Protein AF-A0A958QZ61-F1 (afdb_monomer)

Structure (mmCIF, N/CA/C/O backbone):
data_AF-A0A958QZ61-F1
#
_entry.id   AF-A0A958QZ61-F1
#
loop_
_atom_site.group_PDB
_atom_site.id
_atom_site.type_symbol
_atom_site.label_atom_id
_atom_site.label_alt_id
_atom_site.label_comp_id
_atom_site.label_asym_id
_atom_site.label_entity_id
_atom_site.label_seq_id
_atom_site.pdbx_PDB_ins_code
_atom_site.Cartn_x
_atom_site.Cartn_y
_atom_site.Cartn_z
_atom_site.occupancy
_atom_site.B_iso_or_equiv
_atom_site.auth_seq_id
_atom_site.auth_comp_id
_atom_site.auth_asym_id
_atom_site.auth_atom_id
_atom_site.pdbx_PDB_model_num
ATOM 1 N N . MET A 1 1 ? 9.792 19.682 3.133 1.00 55.12 1 MET A N 1
ATOM 2 C CA . MET A 1 1 ? 8.965 18.776 3.969 1.00 55.12 1 MET A CA 1
ATOM 3 C C . MET A 1 1 ? 8.059 17.804 3.182 1.00 55.12 1 MET A C 1
ATOM 5 O O . MET A 1 1 ? 7.297 17.086 3.813 1.00 55.12 1 MET A O 1
ATOM 9 N N . GLY A 1 2 ? 8.135 17.705 1.843 1.00 70.44 2 GLY A N 1
ATOM 10 C CA . GLY A 1 2 ? 7.237 16.823 1.066 1.00 70.44 2 GLY A CA 1
ATOM 11 C C . GLY A 1 2 ? 7.623 15.334 1.017 1.00 70.44 2 GLY A C 1
ATOM 12 O O . GLY A 1 2 ? 6.747 14.487 0.911 1.00 70.44 2 GLY A O 1
ATOM 13 N N . SER A 1 3 ? 8.916 15.006 1.134 1.00 77.88 3 SER A N 1
ATOM 14 C CA . SER A 1 3 ? 9.416 13.626 0.970 1.00 77.88 3 SER A CA 1
ATOM 15 C C . SER A 1 3 ? 9.009 12.685 2.115 1.00 77.88 3 SER A C 1
ATOM 17 O O . SER A 1 3 ? 8.549 11.574 1.878 1.00 77.88 3 SER A O 1
ATOM 19 N N . LEU A 1 4 ? 9.086 13.157 3.365 1.00 84.44 4 LEU A N 1
ATOM 20 C CA . LEU A 1 4 ? 8.788 12.335 4.543 1.00 84.44 4 LEU A CA 1
ATOM 21 C C . LEU A 1 4 ? 7.313 11.920 4.621 1.00 84.44 4 LEU A C 1
ATOM 23 O O . LEU A 1 4 ? 7.018 10.760 4.883 1.00 84.44 4 LEU A O 1
ATOM 27 N N . ARG A 1 5 ? 6.384 12.853 4.366 1.00 85.75 5 ARG A N 1
ATOM 28 C CA . ARG A 1 5 ? 4.942 12.549 4.386 1.00 85.75 5 ARG A CA 1
ATOM 29 C C . ARG A 1 5 ? 4.584 11.486 3.350 1.00 85.75 5 ARG A C 1
ATOM 31 O O . ARG A 1 5 ? 3.885 10.539 3.677 1.00 85.75 5 ARG A O 1
ATOM 38 N N . LYS A 1 6 ? 5.152 11.596 2.146 1.00 85.06 6 LYS A N 1
ATOM 39 C CA . LYS A 1 6 ? 4.955 10.616 1.075 1.00 85.06 6 LYS A CA 1
ATOM 40 C C . LYS A 1 6 ? 5.488 9.228 1.450 1.00 85.06 6 LYS A C 1
ATOM 42 O O . LYS A 1 6 ? 4.841 8.232 1.156 1.00 85.06 6 LYS A O 1
ATOM 47 N N . GLY A 1 7 ? 6.641 9.159 2.120 1.00 86.62 7 GLY A N 1
ATOM 48 C CA . GLY A 1 7 ? 7.185 7.891 2.618 1.00 86.62 7 GLY A CA 1
ATOM 49 C C . GLY A 1 7 ? 6.297 7.240 3.683 1.00 86.62 7 GLY A C 1
ATOM 50 O O . GLY A 1 7 ? 6.069 6.035 3.640 1.00 86.62 7 GLY A O 1
ATOM 51 N N . LEU A 1 8 ? 5.739 8.037 4.599 1.00 86.75 8 LEU A N 1
ATOM 52 C CA . LEU A 1 8 ? 4.803 7.542 5.615 1.00 86.75 8 LEU A CA 1
ATOM 53 C C . LEU A 1 8 ? 3.487 7.041 5.002 1.00 86.75 8 LEU A C 1
ATOM 55 O O . LEU A 1 8 ? 2.970 6.015 5.431 1.00 86.75 8 LEU A O 1
ATOM 59 N N . GLU A 1 9 ? 2.972 7.719 3.974 1.00 87.12 9 GLU A N 1
ATOM 60 C CA . GLU A 1 9 ? 1.790 7.260 3.231 1.00 87.12 9 GLU A CA 1
ATOM 61 C C . GLU A 1 9 ? 2.037 5.934 2.504 1.00 87.12 9 GLU A C 1
ATOM 63 O O . GLU A 1 9 ? 1.152 5.088 2.461 1.00 87.12 9 GLU A O 1
ATOM 68 N N . GLN A 1 10 ? 3.241 5.710 1.972 1.00 87.44 10 GLN A N 1
ATOM 69 C CA . GLN A 1 10 ? 3.590 4.433 1.340 1.00 87.44 10 GLN A CA 1
ATOM 70 C C . GLN A 1 10 ? 3.724 3.297 2.359 1.00 87.44 10 GLN A C 1
ATOM 72 O O . GLN A 1 10 ? 3.313 2.176 2.075 1.00 87.44 10 GLN A O 1
ATOM 77 N N . LEU A 1 11 ? 4.237 3.589 3.559 1.00 91.56 11 LEU A N 1
ATOM 78 C CA . LEU A 1 11 ? 4.375 2.601 4.633 1.00 91.56 11 LEU A CA 1
ATOM 79 C C . LEU A 1 11 ? 3.018 2.034 5.084 1.00 91.56 11 LEU A C 1
ATOM 81 O O . LEU A 1 11 ? 2.937 0.875 5.486 1.00 91.56 11 LEU A O 1
ATOM 85 N N . LYS A 1 12 ? 1.942 2.824 4.964 1.00 93.12 12 LYS A N 1
ATOM 86 C CA . LYS A 1 12 ? 0.565 2.384 5.240 1.00 93.12 12 LYS A CA 1
ATOM 87 C C . LYS A 1 12 ? 0.173 1.136 4.439 1.00 93.12 12 LYS A C 1
ATOM 89 O O . LYS A 1 12 ? -0.530 0.279 4.965 1.00 93.12 12 LYS A O 1
ATOM 94 N N . PHE A 1 13 ? 0.641 1.028 3.197 1.00 94.50 13 PHE A N 1
ATOM 95 C CA . PHE A 1 13 ? 0.300 -0.060 2.279 1.00 94.50 13 PHE A CA 1
ATOM 96 C C . PHE A 1 13 ? 1.432 -1.094 2.130 1.00 94.50 13 PHE A C 1
ATOM 98 O O . PHE A 1 13 ? 1.399 -1.911 1.209 1.00 94.50 13 PHE A O 1
ATOM 105 N N . ASP A 1 14 ? 2.440 -1.084 3.017 1.00 93.50 14 ASP A N 1
ATOM 106 C CA . ASP A 1 14 ? 3.516 -2.083 3.004 1.00 93.50 14 ASP A CA 1
ATOM 107 C C . ASP A 1 14 ? 2.940 -3.489 3.256 1.00 93.50 14 ASP A C 1
ATOM 109 O O . ASP A 1 14 ? 2.263 -3.748 4.256 1.00 93.50 14 ASP A O 1
ATOM 113 N N . SER A 1 15 ? 3.232 -4.411 2.335 1.00 92.25 15 SER A N 1
ATOM 114 C CA . SER A 1 15 ? 2.759 -5.802 2.382 1.00 92.25 15 SER A CA 1
ATOM 115 C C . SER A 1 15 ? 3.112 -6.533 3.683 1.00 92.25 15 SER A C 1
ATOM 117 O O . SER A 1 15 ? 2.321 -7.330 4.178 1.00 92.25 15 SER A O 1
ATOM 119 N N . ARG A 1 16 ? 4.262 -6.223 4.297 1.00 94.06 16 ARG A N 1
ATOM 120 C CA . ARG A 1 16 ? 4.717 -6.856 5.548 1.00 94.06 16 ARG A CA 1
ATOM 121 C C . ARG A 1 16 ? 3.953 -6.349 6.767 1.00 94.06 16 ARG A C 1
ATOM 123 O O . ARG A 1 16 ? 4.020 -6.962 7.825 1.00 94.06 16 ARG A O 1
ATOM 130 N N . MET A 1 17 ? 3.269 -5.215 6.630 1.00 94.75 17 MET A N 1
ATOM 131 C CA . MET A 1 17 ? 2.526 -4.557 7.704 1.00 94.75 17 MET A CA 1
ATOM 132 C C . MET A 1 17 ? 1.014 -4.597 7.486 1.00 94.75 17 MET A C 1
ATOM 134 O O . MET A 1 17 ? 0.291 -4.058 8.312 1.00 94.75 17 MET A O 1
ATOM 138 N N . THR A 1 18 ? 0.522 -5.222 6.413 1.00 93.50 18 THR A N 1
ATOM 139 C CA . THR A 1 18 ? -0.899 -5.197 6.025 1.00 93.50 18 THR A CA 1
ATOM 140 C C . THR A 1 18 ? -1.817 -5.667 7.156 1.00 93.50 18 THR A C 1
ATOM 142 O O . THR A 1 18 ? -2.676 -4.905 7.594 1.00 93.50 18 THR A O 1
ATOM 145 N N . GLU A 1 19 ? -1.586 -6.868 7.694 1.00 93.94 19 GLU A N 1
ATOM 146 C CA . GLU A 1 19 ? -2.403 -7.433 8.781 1.00 93.94 19 GLU A CA 1
ATOM 147 C C . GLU A 1 19 ? -2.318 -6.593 10.060 1.00 93.94 19 GLU A C 1
ATOM 149 O O . GLU A 1 19 ? -3.319 -6.344 10.735 1.00 93.94 19 GLU A O 1
ATOM 154 N N . TRP A 1 20 ? -1.117 -6.105 10.379 1.00 95.62 20 TRP A N 1
ATOM 155 C CA . TRP A 1 20 ? -0.910 -5.258 11.545 1.00 95.62 20 TRP A CA 1
ATOM 156 C C . TRP A 1 20 ? -1.653 -3.922 11.393 1.00 95.62 20 TRP A C 1
ATOM 158 O O . TRP A 1 20 ? -2.431 -3.564 12.274 1.00 95.62 20 TRP A O 1
ATOM 168 N N . ASN A 1 21 ? -1.505 -3.231 10.261 1.00 95.62 21 ASN A N 1
ATOM 169 C CA . ASN A 1 21 ? -2.172 -1.959 9.971 1.00 95.62 21 ASN A CA 1
ATOM 170 C C . ASN A 1 21 ? -3.703 -2.093 9.977 1.00 95.62 21 ASN A C 1
ATOM 172 O O . ASN A 1 21 ? -4.380 -1.191 10.473 1.00 95.62 21 ASN A O 1
ATOM 176 N N . GLU A 1 22 ? -4.245 -3.206 9.474 1.00 95.06 22 GLU A N 1
ATOM 177 C CA . GLU A 1 22 ? -5.681 -3.507 9.544 1.00 95.06 22 GLU A CA 1
ATOM 178 C C . GLU A 1 22 ? -6.130 -3.699 11.001 1.00 95.06 22 GLU A C 1
ATOM 180 O O . GLU A 1 22 ? -7.077 -3.052 11.448 1.00 95.06 22 GLU A O 1
ATOM 185 N N . SER A 1 23 ? -5.394 -4.498 11.786 1.00 95.19 23 SER A N 1
ATOM 186 C CA . SER A 1 23 ? -5.712 -4.742 13.203 1.00 95.19 23 SER A CA 1
ATOM 187 C C . SER A 1 23 ? -5.649 -3.482 14.075 1.00 95.19 23 SER A C 1
ATOM 189 O O . SER A 1 23 ? -6.379 -3.370 15.058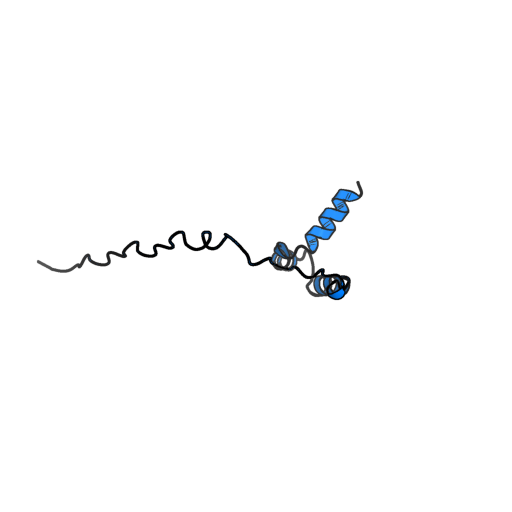 1.00 95.19 23 SER A O 1
ATOM 191 N N . GLN A 1 24 ? -4.782 -2.528 13.719 1.00 95.94 24 GLN A N 1
ATOM 192 C CA . GLN A 1 24 ? -4.626 -1.252 14.420 1.00 95.94 24 GLN A CA 1
ATOM 193 C C . GLN A 1 24 ? -5.602 -0.171 13.924 1.00 95.94 24 GLN A C 1
ATOM 195 O O . GLN A 1 24 ? -5.584 0.946 14.441 1.00 95.94 24 GLN A O 1
ATOM 200 N N . GLY A 1 25 ? -6.433 -0.461 12.914 1.00 94.31 25 GLY A N 1
ATOM 201 C CA . GLY A 1 25 ? -7.348 0.515 12.316 1.00 94.31 25 GLY A CA 1
ATOM 202 C C . GLY A 1 25 ? -6.645 1.641 11.547 1.00 94.31 25 GLY A C 1
ATOM 203 O O . GLY A 1 25 ? -7.240 2.691 11.314 1.00 94.31 25 GLY A O 1
ATOM 204 N N . ILE A 1 26 ? -5.381 1.442 11.155 1.00 94.31 26 ILE A N 1
ATOM 205 C CA . ILE A 1 26 ? -4.596 2.402 10.361 1.00 94.31 26 ILE A CA 1
ATOM 206 C C . ILE A 1 26 ? -5.103 2.433 8.912 1.00 94.31 26 ILE A C 1
ATOM 208 O O . ILE A 1 26 ? -5.070 3.482 8.261 1.00 94.31 26 ILE A O 1
ATOM 212 N N . MET A 1 27 ? -5.593 1.298 8.409 1.00 95.06 27 MET A N 1
ATOM 213 C CA . MET A 1 27 ? -6.291 1.185 7.128 1.00 95.06 27 MET A CA 1
ATOM 214 C C . MET A 1 27 ? -7.445 0.188 7.231 1.00 95.06 27 MET A C 1
ATOM 216 O O . MET A 1 27 ? -7.401 -0.714 8.066 1.00 95.06 27 MET A O 1
ATOM 220 N N . THR A 1 28 ? -8.444 0.311 6.356 1.00 95.62 28 THR A N 1
ATOM 221 C CA . THR A 1 28 ? -9.479 -0.724 6.204 1.00 95.62 28 THR A CA 1
ATOM 222 C C . THR A 1 28 ? -9.158 -1.661 5.046 1.00 95.62 28 THR A C 1
ATOM 224 O O . THR A 1 28 ? -8.371 -1.334 4.150 1.00 95.62 28 THR A O 1
ATOM 227 N N . ARG A 1 29 ? -9.818 -2.819 5.021 1.00 93.69 29 ARG A N 1
ATOM 228 C CA . ARG A 1 29 ? -9.686 -3.783 3.927 1.00 93.69 29 ARG A CA 1
ATOM 229 C C . ARG A 1 29 ? -10.149 -3.216 2.586 1.00 93.69 29 ARG A C 1
ATOM 231 O O . ARG A 1 29 ? -9.519 -3.462 1.562 1.00 93.69 29 ARG A O 1
ATOM 238 N N . GLU A 1 30 ? -11.214 -2.417 2.582 1.00 95.81 30 GLU A N 1
ATOM 239 C CA . GLU A 1 30 ? -11.722 -1.750 1.378 1.00 95.81 30 GLU A CA 1
ATOM 240 C C . GLU A 1 30 ? -10.747 -0.685 0.873 1.00 95.81 30 GLU A C 1
ATOM 242 O O . GLU A 1 30 ? -10.598 -0.505 -0.334 1.00 95.81 30 GLU A O 1
ATOM 247 N N . GLU A 1 31 ? -10.085 0.034 1.784 1.00 94.44 31 GLU A N 1
ATOM 248 C CA . GLU A 1 31 ? -9.052 1.001 1.421 1.00 94.44 31 GLU A CA 1
ATOM 249 C C . GLU A 1 31 ? -7.843 0.307 0.787 1.00 94.44 31 GLU A C 1
ATOM 251 O O . GLU A 1 31 ? -7.349 0.759 -0.247 1.00 94.44 31 GLU A O 1
ATOM 256 N N . TYR A 1 32 ? -7.412 -0.822 1.355 1.00 94.62 32 TYR A N 1
ATOM 257 C CA . TYR A 1 32 ? -6.332 -1.627 0.793 1.00 94.62 32 TYR A CA 1
ATOM 258 C C . TYR A 1 32 ? -6.674 -2.165 -0.594 1.00 94.62 32 TYR A C 1
ATOM 260 O O . TYR A 1 32 ? -5.876 -2.027 -1.519 1.00 94.62 32 TYR A O 1
ATOM 268 N N . GLN A 1 33 ? -7.884 -2.701 -0.773 1.00 94.62 33 GLN A N 1
ATOM 269 C CA . GLN A 1 33 ? -8.323 -3.198 -2.074 1.00 94.62 33 GLN A CA 1
ATOM 270 C C . GLN A 1 33 ? -8.328 -2.085 -3.128 1.00 94.62 33 GLN A C 1
ATOM 272 O O . GLN A 1 33 ? -7.769 -2.262 -4.204 1.00 94.62 33 GLN A O 1
ATOM 277 N N . LYS A 1 34 ? -8.860 -0.901 -2.796 1.00 95.50 34 LYS A N 1
ATOM 278 C CA . LYS A 1 34 ? -8.816 0.264 -3.695 1.00 95.50 34 LYS A CA 1
ATOM 279 C C . LYS A 1 34 ? -7.389 0.670 -4.053 1.00 95.50 34 LYS A C 1
ATOM 281 O O . LYS A 1 34 ? -7.150 1.104 -5.177 1.00 95.50 34 LYS A O 1
ATOM 286 N N . HIS A 1 35 ? -6.453 0.562 -3.108 1.00 93.56 35 HIS A N 1
ATOM 287 C CA . HIS A 1 35 ? -5.047 0.828 -3.386 1.00 93.56 35 HIS A CA 1
ATOM 288 C C . HIS A 1 35 ? -4.494 -0.175 -4.403 1.00 93.56 35 HIS A C 1
ATOM 290 O O . HIS A 1 35 ? -3.922 0.254 -5.402 1.00 93.56 35 HIS A O 1
ATOM 296 N N . LEU A 1 36 ? -4.727 -1.475 -4.202 1.00 92.75 36 LEU A N 1
ATOM 297 C CA . LEU A 1 36 ? -4.305 -2.522 -5.138 1.00 92.75 36 LEU A CA 1
ATOM 298 C C . LEU A 1 36 ? -4.905 -2.322 -6.536 1.00 92.75 36 LEU A C 1
ATOM 300 O O . LEU A 1 36 ? -4.168 -2.359 -7.517 1.00 92.75 36 LEU A O 1
ATOM 304 N N . ASP A 1 37 ? -6.201 -2.018 -6.620 1.00 94.94 37 ASP A N 1
ATOM 305 C CA . ASP A 1 37 ? -6.903 -1.778 -7.888 1.00 94.94 37 ASP A CA 1
ATOM 306 C C . ASP A 1 37 ? -6.376 -0.532 -8.627 1.00 94.94 37 ASP A C 1
ATOM 308 O O . ASP A 1 37 ? -6.518 -0.413 -9.843 1.00 94.94 37 ASP A O 1
ATOM 312 N N . SER A 1 38 ? -5.770 0.414 -7.899 1.00 94.12 38 SER A N 1
ATOM 313 C CA . SER A 1 38 ? -5.174 1.627 -8.473 1.00 94.12 38 SER A CA 1
ATOM 314 C C . SER A 1 38 ? -3.764 1.419 -9.036 1.00 94.12 38 SER A C 1
ATOM 316 O O . SER A 1 38 ? -3.253 2.299 -9.737 1.00 94.12 38 SER A O 1
ATOM 318 N N . LEU A 1 39 ? -3.115 0.291 -8.726 1.00 91.56 39 LEU A N 1
ATOM 319 C CA . LEU A 1 39 ? -1.767 0.009 -9.204 1.00 91.56 39 LEU A CA 1
ATOM 320 C C . LEU A 1 39 ? -1.790 -0.336 -10.701 1.00 91.56 39 LEU A C 1
ATOM 322 O O . LEU A 1 39 ? -2.677 -1.052 -11.166 1.00 91.56 39 LEU A O 1
ATOM 326 N N . PRO A 1 40 ? -0.815 0.156 -11.485 1.00 92.62 40 PRO A N 1
ATOM 327 C CA . PRO A 1 40 ? -0.730 -0.182 -12.897 1.00 92.62 40 PRO A CA 1
ATOM 328 C C . PRO A 1 40 ? -0.374 -1.659 -13.078 1.00 92.62 40 PRO A C 1
ATOM 330 O O . PRO A 1 40 ? 0.484 -2.186 -12.369 1.00 92.62 40 PRO A O 1
ATOM 333 N N . ASP A 1 41 ? -0.955 -2.300 -14.091 1.00 90.56 41 ASP A N 1
ATOM 334 C CA . ASP A 1 41 ? -0.491 -3.615 -14.524 1.00 90.56 41 ASP A CA 1
ATOM 335 C C . ASP A 1 41 ? 0.908 -3.493 -15.150 1.00 90.56 41 ASP A C 1
ATOM 337 O O . ASP A 1 41 ? 1.134 -2.759 -16.119 1.00 90.56 41 ASP A O 1
ATOM 341 N N . LEU A 1 42 ? 1.869 -4.198 -14.556 1.00 88.31 42 LEU A N 1
ATOM 342 C CA . LEU A 1 42 ? 3.260 -4.245 -15.003 1.00 88.31 42 LEU A CA 1
ATOM 343 C C . LEU A 1 42 ? 3.633 -5.602 -15.611 1.00 88.31 42 LEU A C 1
ATOM 345 O O . LEU A 1 42 ? 4.776 -5.762 -16.037 1.00 88.31 42 LEU A O 1
ATOM 349 N N . SER A 1 43 ? 2.698 -6.555 -15.701 1.00 84.56 43 SER A N 1
ATOM 350 C CA . SER A 1 43 ? 2.954 -7.907 -16.218 1.00 84.56 43 SER A CA 1
ATOM 351 C C . SER A 1 43 ? 3.541 -7.887 -17.635 1.00 84.56 43 SER A C 1
ATOM 353 O O . SER A 1 43 ? 4.536 -8.554 -17.906 1.00 84.56 43 SER A O 1
ATOM 355 N N . GLY A 1 44 ? 3.015 -7.029 -18.513 1.00 82.62 44 GLY A N 1
ATOM 356 C CA . GLY A 1 44 ? 3.507 -6.854 -19.884 1.00 82.62 44 GLY A CA 1
ATOM 357 C C . GLY A 1 44 ? 4.821 -6.070 -20.019 1.00 82.62 44 GLY A C 1
ATOM 358 O O . GLY A 1 44 ? 5.344 -5.952 -21.123 1.00 82.62 44 GLY A O 1
ATOM 359 N N . ARG A 1 45 ? 5.354 -5.506 -18.926 1.00 85.50 45 ARG A N 1
ATOM 360 C CA . ARG A 1 45 ? 6.641 -4.782 -18.898 1.00 85.50 45 ARG A CA 1
ATOM 361 C C . ARG A 1 45 ? 7.788 -5.628 -18.349 1.00 85.50 45 ARG A C 1
ATOM 363 O O . ARG A 1 45 ? 8.913 -5.135 -18.272 1.00 85.50 45 ARG A O 1
ATOM 370 N N . ALA A 1 46 ? 7.515 -6.867 -17.948 1.00 84.81 46 ALA A N 1
ATOM 371 C CA . ALA A 1 46 ? 8.544 -7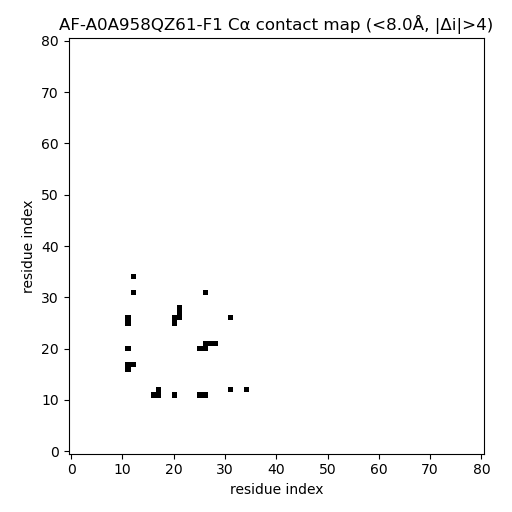.772 -17.471 1.00 84.81 46 ALA A CA 1
ATOM 372 C C . ALA A 1 46 ? 9.506 -8.132 -18.614 1.00 84.81 46 ALA A C 1
ATOM 374 O O . ALA A 1 46 ? 9.087 -8.556 -19.690 1.00 84.81 46 ALA A O 1
ATOM 375 N N . VAL A 1 47 ? 10.806 -7.968 -18.373 1.00 85.12 47 VAL A N 1
ATOM 376 C CA . VAL A 1 47 ? 11.852 -8.520 -19.241 1.00 85.12 47 VAL A CA 1
ATOM 377 C C . VAL A 1 47 ? 12.066 -9.975 -18.819 1.00 85.12 47 VAL A C 1
ATOM 379 O O . VAL A 1 47 ? 12.160 -10.230 -17.615 1.00 85.12 47 VAL A O 1
ATOM 382 N N . PRO A 1 48 ? 12.127 -10.939 -19.754 1.00 81.12 48 PRO A N 1
ATOM 383 C CA . PRO A 1 48 ? 12.399 -12.327 -19.407 1.00 81.12 48 PRO A CA 1
ATOM 384 C C . PRO A 1 48 ? 13.761 -12.441 -18.716 1.00 81.12 48 PRO A C 1
ATOM 386 O O . PRO A 1 48 ? 14.782 -12.023 -19.261 1.00 81.12 48 PRO A O 1
ATOM 389 N N . LEU A 1 49 ? 13.767 -13.014 -17.512 1.00 84.19 49 LEU A N 1
ATOM 390 C CA . LEU A 1 49 ? 14.992 -13.387 -16.818 1.00 84.19 49 LEU A CA 1
ATOM 391 C C . LEU A 1 49 ? 15.477 -14.720 -17.396 1.00 84.19 49 LEU A C 1
ATOM 393 O O . LEU A 1 49 ? 14.961 -15.779 -17.044 1.00 84.19 49 LEU A O 1
ATOM 397 N N . THR A 1 50 ? 16.447 -14.671 -18.303 1.00 79.31 50 THR A N 1
ATOM 398 C CA . THR A 1 50 ? 17.190 -15.859 -18.733 1.00 79.31 50 THR A CA 1
ATOM 399 C C . THR A 1 50 ? 18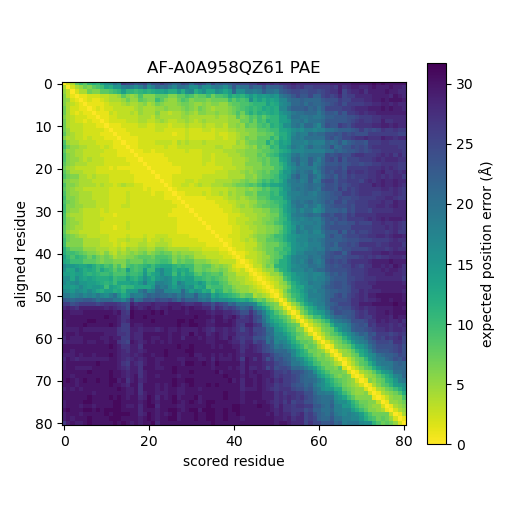.230 -16.186 -17.671 1.00 79.31 50 THR A C 1
ATOM 401 O O . THR A 1 50 ? 19.237 -15.492 -17.551 1.00 79.31 50 THR A O 1
ATOM 404 N N . LEU A 1 51 ? 17.962 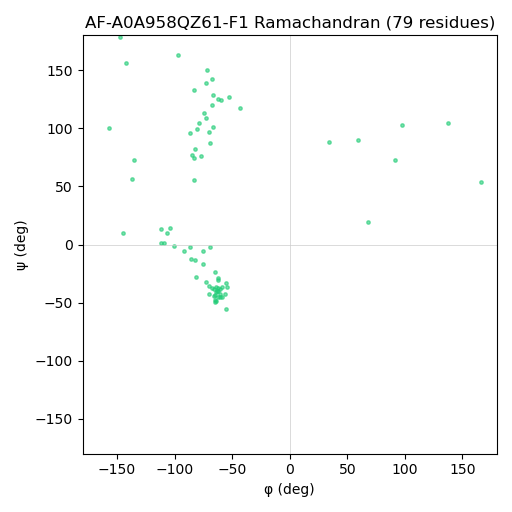-17.219 -16.874 1.00 81.75 51 LEU A N 1
ATOM 405 C CA . LEU A 1 51 ? 18.979 -17.832 -16.028 1.00 81.75 51 LEU A CA 1
ATOM 406 C C . LEU A 1 51 ? 19.905 -18.621 -16.959 1.00 81.75 51 LEU A C 1
ATOM 408 O O . LEU A 1 51 ? 19.476 -19.606 -17.557 1.00 81.75 51 LEU A O 1
ATOM 412 N N . GLU A 1 52 ? 21.130 -18.137 -17.154 1.00 75.25 52 GLU A N 1
ATOM 413 C CA . GLU A 1 52 ? 22.170 -18.899 -17.844 1.00 75.25 52 GLU A CA 1
ATOM 414 C C . GLU A 1 52 ? 22.531 -20.093 -16.965 1.00 75.25 52 GLU A C 1
ATOM 416 O O . GLU A 1 52 ? 23.228 -19.968 -15.959 1.00 75.25 52 GLU A O 1
ATOM 421 N N . ASP A 1 53 ? 21.993 -21.252 -17.319 1.00 67.75 53 ASP A N 1
ATOM 422 C CA . ASP A 1 53 ? 22.351 -22.510 -16.692 1.00 67.75 53 ASP A CA 1
ATOM 423 C C . ASP A 1 53 ? 23.606 -23.034 -17.393 1.00 67.75 53 ASP A C 1
ATOM 425 O O . ASP A 1 53 ? 23.519 -23.875 -18.277 1.00 67.75 53 ASP A O 1
ATOM 429 N N . GLU A 1 54 ? 24.774 -22.469 -17.068 1.00 61.91 54 GLU A N 1
ATOM 430 C CA . GLU A 1 54 ? 26.056 -23.144 -17.286 1.00 61.91 54 GLU A CA 1
ATOM 431 C C . GLU A 1 54 ? 27.165 -22.595 -16.364 1.00 61.91 54 GLU A C 1
ATOM 433 O O . GLU A 1 54 ? 27.829 -21.596 -16.627 1.00 61.91 54 GLU A O 1
ATOM 438 N N . THR A 1 55 ? 27.394 -23.373 -15.299 1.00 52.31 55 THR A N 1
ATOM 439 C CA . THR A 1 55 ? 28.567 -23.471 -14.404 1.00 52.31 55 THR A CA 1
ATOM 440 C C . THR A 1 55 ? 28.566 -22.727 -13.053 1.00 52.31 55 THR A C 1
ATOM 442 O O . THR A 1 55 ? 28.937 -21.565 -12.921 1.00 52.31 55 THR A O 1
ATOM 445 N N . ASN A 1 56 ? 28.323 -23.556 -12.023 1.00 51.22 56 ASN A N 1
ATOM 446 C CA . ASN A 1 56 ? 28.842 -23.517 -10.645 1.00 51.22 56 ASN A CA 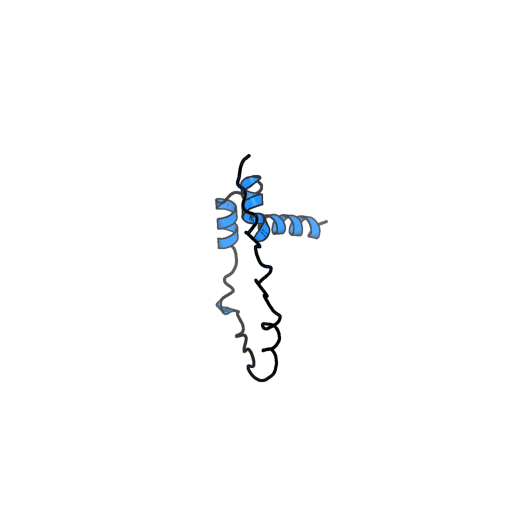1
ATOM 447 C C . ASN A 1 56 ? 28.029 -22.758 -9.583 1.00 51.22 56 ASN A C 1
ATOM 449 O O . ASN A 1 56 ? 28.456 -21.740 -9.048 1.00 51.22 56 ASN A O 1
ATOM 453 N N . GLY A 1 57 ? 26.899 -23.350 -9.182 1.00 54.03 57 GLY A N 1
ATOM 454 C CA . GLY A 1 57 ? 26.179 -22.978 -7.958 1.00 54.03 57 GLY A CA 1
ATOM 455 C C . GLY A 1 57 ? 25.498 -24.137 -7.220 1.00 54.03 57 GLY A C 1
ATOM 456 O O . GLY A 1 57 ? 24.743 -23.889 -6.282 1.00 54.03 57 GLY A O 1
ATOM 457 N N . SER A 1 58 ? 25.753 -25.396 -7.598 1.00 53.81 58 SER A N 1
ATOM 458 C CA . SER A 1 58 ? 25.190 -26.576 -6.916 1.00 53.81 58 SER A CA 1
ATOM 459 C C . SER A 1 58 ? 25.746 -26.811 -5.503 1.00 53.81 58 SER A C 1
ATOM 461 O O . SER A 1 58 ? 25.271 -27.708 -4.813 1.00 53.81 58 SER A O 1
ATOM 463 N N . ASP A 1 59 ? 26.694 -25.994 -5.035 1.00 55.25 59 ASP A N 1
ATOM 464 C CA . ASP A 1 59 ? 27.331 -26.159 -3.722 1.00 55.25 59 ASP A CA 1
ATOM 465 C C . ASP A 1 59 ? 26.646 -25.391 -2.573 1.00 55.25 59 ASP A C 1
ATOM 467 O O . ASP A 1 59 ? 27.016 -25.576 -1.416 1.00 55.25 59 ASP A O 1
ATOM 471 N N . ILE A 1 60 ? 25.620 -24.563 -2.827 1.00 58.47 60 ILE A N 1
ATOM 472 C CA . ILE A 1 60 ? 24.981 -23.768 -1.749 1.00 58.47 60 ILE A CA 1
ATOM 473 C C . ILE A 1 60 ? 23.878 -24.543 -0.998 1.00 58.47 60 ILE A C 1
ATOM 475 O O . ILE A 1 60 ? 23.479 -24.142 0.092 1.00 58.47 60 ILE A O 1
ATOM 479 N N . LEU A 1 61 ? 23.418 -25.694 -1.505 1.00 59.31 61 LEU A N 1
ATOM 480 C CA . LEU A 1 61 ? 22.353 -26.479 -0.854 1.00 59.31 61 LEU A CA 1
ATOM 481 C C . LEU A 1 61 ? 22.827 -27.766 -0.155 1.00 59.31 61 LEU A C 1
ATOM 483 O O . LEU A 1 61 ? 21.986 -28.544 0.288 1.00 59.31 61 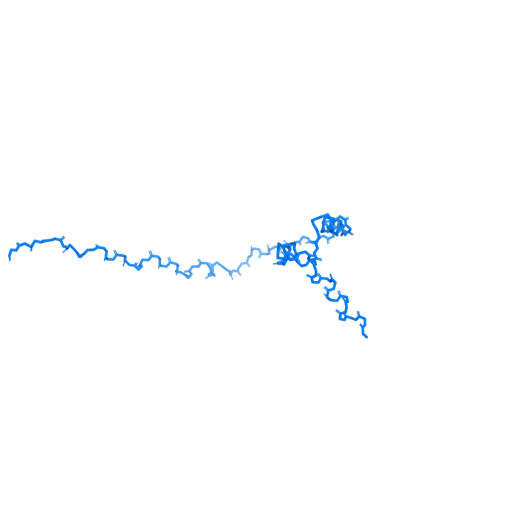LEU A O 1
ATOM 487 N N . SER A 1 62 ? 24.139 -27.987 0.007 1.00 53.91 62 SER A N 1
ATOM 488 C CA . SER A 1 62 ? 24.664 -29.211 0.645 1.00 53.91 62 SER A CA 1
ATOM 489 C C . SER A 1 62 ? 25.342 -29.014 2.012 1.00 53.91 62 SER A C 1
ATOM 491 O O . SER A 1 62 ? 25.980 -29.948 2.505 1.00 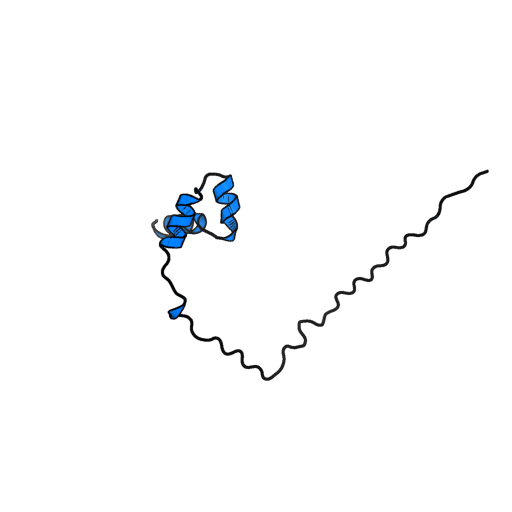53.91 62 SER A O 1
ATOM 493 N N . SER A 1 63 ? 25.202 -27.864 2.683 1.00 54.81 63 SER A N 1
ATOM 494 C CA . SER A 1 63 ? 25.660 -27.748 4.078 1.00 54.81 63 SER A CA 1
ATOM 495 C C . SER A 1 63 ? 24.609 -28.298 5.052 1.00 54.81 63 SER A C 1
ATOM 497 O O . SER A 1 63 ? 23.801 -27.553 5.601 1.00 54.81 63 SER A O 1
ATOM 499 N N . GLY A 1 64 ? 24.626 -29.624 5.208 1.00 56.28 64 GLY A N 1
ATOM 500 C CA . GLY A 1 64 ? 24.271 -30.378 6.416 1.00 56.28 64 GLY A CA 1
ATOM 501 C C . GLY A 1 64 ? 23.155 -29.827 7.302 1.00 56.28 64 GLY A C 1
ATOM 502 O O . GLY A 1 64 ? 23.418 -29.174 8.309 1.00 56.28 64 GLY A O 1
ATOM 503 N N . MET A 1 65 ? 21.913 -30.209 7.007 1.00 58.41 65 MET A N 1
ATOM 504 C CA . MET A 1 65 ? 20.882 -30.312 8.040 1.00 58.41 65 MET A CA 1
ATOM 505 C C . MET A 1 65 ? 21.049 -31.680 8.724 1.00 58.41 65 MET A C 1
ATOM 507 O O . MET A 1 65 ? 20.298 -32.614 8.455 1.00 58.41 65 MET A O 1
ATOM 511 N N . ASP A 1 66 ? 22.074 -31.822 9.571 1.00 58.12 66 ASP A N 1
ATOM 512 C CA . ASP A 1 66 ? 22.211 -32.970 10.475 1.00 58.12 66 ASP A CA 1
ATOM 513 C C . ASP A 1 66 ? 21.113 -32.886 11.546 1.00 58.12 66 ASP A C 1
ATOM 515 O O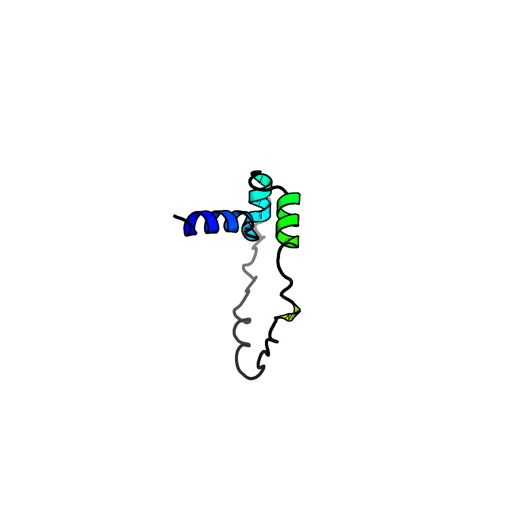 . ASP A 1 66 ? 21.290 -32.328 12.629 1.00 58.12 66 ASP A O 1
ATOM 519 N N . THR A 1 67 ? 19.936 -33.443 11.259 1.00 64.56 67 THR A N 1
ATOM 520 C CA . THR A 1 67 ? 18.881 -33.658 12.259 1.00 64.56 67 THR A CA 1
ATOM 521 C C . THR A 1 67 ? 19.133 -34.954 13.030 1.00 64.56 67 THR A C 1
ATOM 523 O O . THR A 1 67 ? 18.284 -35.844 13.067 1.00 64.56 67 THR A O 1
ATOM 526 N N . SER A 1 68 ? 20.310 -35.098 13.637 1.00 59.50 68 SER A N 1
ATOM 527 C CA . SER A 1 68 ? 20.607 -36.227 14.525 1.00 59.50 68 SER A CA 1
ATOM 528 C C . SER A 1 68 ? 21.352 -35.775 15.780 1.00 59.50 68 SER A C 1
ATOM 530 O O . SER A 1 68 ? 22.433 -36.260 16.102 1.00 59.50 68 SER A O 1
ATOM 532 N N . GLY A 1 69 ? 20.750 -34.842 16.517 1.00 50.44 69 GLY A N 1
ATOM 533 C CA . GLY A 1 69 ? 20.976 -34.705 17.954 1.00 50.44 69 GLY A CA 1
ATOM 53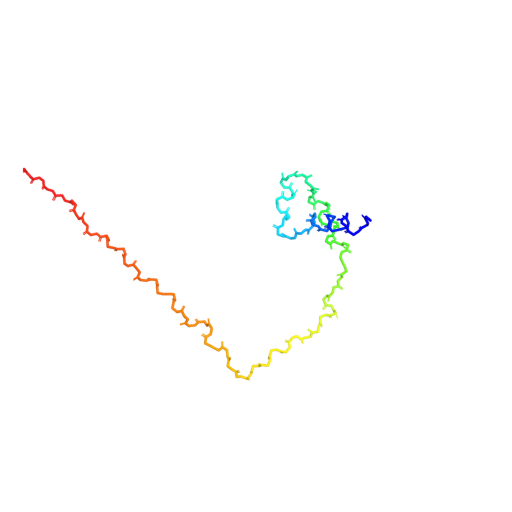4 C C . GLY A 1 69 ? 20.003 -35.632 18.675 1.00 50.44 69 GLY A C 1
ATOM 535 O O . GLY A 1 69 ? 18.831 -35.297 18.822 1.00 50.44 69 GLY A O 1
ATOM 536 N N . GLY A 1 70 ? 20.477 -36.827 19.027 1.00 55.06 70 GLY A N 1
ATOM 537 C CA . GLY A 1 70 ? 19.685 -37.906 19.606 1.00 55.06 70 GLY A CA 1
ATOM 538 C C . GLY A 1 70 ? 18.887 -37.482 20.837 1.00 55.06 70 GLY A C 1
ATOM 539 O O . GLY A 1 70 ? 19.429 -36.977 21.817 1.00 55.06 70 GLY A O 1
ATOM 540 N N . HIS A 1 71 ? 17.587 -37.755 20.789 1.00 52.69 71 HIS A N 1
ATOM 541 C CA . HIS A 1 71 ? 16.751 -37.871 21.970 1.00 52.69 71 HIS A CA 1
ATOM 542 C C . HIS A 1 71 ? 17.170 -39.168 22.677 1.00 52.69 71 HIS A C 1
ATOM 544 O O . HIS A 1 71 ? 16.769 -40.257 22.272 1.00 52.69 71 HIS A O 1
ATOM 550 N N . SER A 1 72 ? 18.044 -39.079 23.681 1.00 58.06 72 SER A N 1
ATOM 551 C CA . SER A 1 72 ? 18.251 -40.177 24.626 1.00 58.06 72 SER A CA 1
ATOM 552 C C . SER A 1 72 ? 17.079 -40.183 25.605 1.00 58.06 72 SER A C 1
ATOM 554 O O . SER A 1 72 ? 17.189 -39.703 26.732 1.00 58.06 72 SER A O 1
ATOM 556 N N . ASP A 1 73 ? 15.941 -40.675 25.124 1.00 59.31 73 ASP A N 1
ATOM 557 C CA . ASP A 1 73 ? 14.890 -41.219 25.971 1.00 59.31 73 ASP A CA 1
ATOM 558 C C . ASP A 1 73 ? 15.378 -42.592 26.448 1.00 59.31 73 ASP A C 1
ATOM 560 O O . ASP A 1 73 ? 15.647 -43.484 25.641 1.00 59.31 73 ASP A O 1
ATOM 564 N N . GLY A 1 74 ? 15.641 -42.726 27.745 1.00 59.56 74 GLY A N 1
ATOM 565 C CA . GLY A 1 74 ? 16.274 -43.933 28.271 1.00 59.56 74 GLY A CA 1
ATOM 566 C C . GLY A 1 74 ? 16.798 -43.794 29.690 1.00 59.56 74 GLY A C 1
ATOM 567 O O . GLY A 1 74 ? 17.965 -44.074 29.950 1.00 59.56 74 GLY A O 1
ATOM 568 N N . GLY A 1 75 ? 15.938 -43.364 30.609 1.00 48.94 75 GLY A N 1
ATOM 569 C CA . GLY A 1 75 ? 16.188 -43.419 32.044 1.00 48.94 75 GLY A CA 1
ATOM 570 C C . GLY A 1 75 ? 14.950 -43.927 32.765 1.00 48.94 75 GLY A C 1
ATOM 571 O O . GLY A 1 75 ? 14.258 -43.138 33.393 1.00 48.94 75 GLY A O 1
ATOM 572 N N . MET A 1 76 ? 14.677 -45.229 32.624 1.00 61.91 76 MET A N 1
ATOM 573 C CA . MET A 1 76 ? 13.718 -45.985 33.434 1.00 61.91 76 MET A CA 1
ATOM 574 C C . MET A 1 76 ? 13.849 -45.612 34.925 1.00 61.91 76 MET A C 1
ATOM 576 O O . MET A 1 76 ? 14.863 -45.920 35.554 1.00 61.91 76 MET A O 1
ATOM 580 N N . ASP A 1 77 ? 12.796 -45.053 35.519 1.00 66.94 77 ASP A N 1
ATOM 581 C CA . ASP A 1 77 ? 12.269 -45.649 36.749 1.00 66.94 77 ASP A CA 1
ATOM 582 C C . ASP A 1 77 ? 11.579 -46.977 36.337 1.00 66.94 77 ASP A C 1
ATOM 584 O O . ASP A 1 77 ? 11.176 -47.082 35.176 1.00 66.94 77 ASP A O 1
ATOM 588 N N . PRO A 1 78 ? 11.492 -48.052 37.155 1.00 63.25 78 PRO A N 1
ATOM 589 C CA . PRO A 1 78 ? 11.210 -48.041 38.593 1.00 63.25 78 PRO A CA 1
ATOM 590 C C . PRO A 1 78 ? 11.895 -49.177 39.404 1.00 63.25 78 PRO A C 1
ATOM 592 O O . PRO A 1 78 ? 12.544 -50.062 38.851 1.00 63.25 78 PRO A O 1
ATOM 595 N N . SER A 1 79 ? 11.671 -49.178 40.726 1.00 53.75 79 SER A N 1
ATOM 596 C CA . SER A 1 79 ? 11.611 -50.319 41.683 1.00 53.75 79 SER A CA 1
ATOM 597 C C . SER A 1 79 ? 12.347 -49.948 42.979 1.00 53.75 79 SER A C 1
ATOM 599 O O . SER A 1 79 ? 13.556 -49.760 42.981 1.00 53.75 79 SER A O 1
ATOM 601 N N . THR A 1 80 ? 11.655 -49.641 44.079 1.00 58.75 80 THR A N 1
ATOM 602 C CA . THR A 1 80 ? 11.028 -50.620 44.992 1.00 58.75 80 THR A CA 1
ATOM 603 C C . THR A 1 80 ? 12.065 -51.587 45.577 1.00 58.75 80 THR A C 1
ATOM 605 O O . THR A 1 80 ? 12.313 -52.634 44.992 1.00 58.75 80 THR A O 1
ATOM 608 N N . HIS A 1 81 ? 12.666 -51.260 46.726 1.00 48.44 81 HIS A N 1
ATOM 609 C CA . HIS A 1 81 ? 12.236 -51.755 48.043 1.00 48.44 81 HIS A CA 1
ATOM 610 C C . HIS A 1 81 ? 12.994 -51.078 49.190 1.00 48.44 81 HIS A C 1
ATOM 612 O O . HIS A 1 81 ? 14.173 -50.719 48.985 1.00 48.44 81 HIS A O 1
#

Solvent-accessible surface area (backbone atoms only — not comparable to full-atom values): 5783 Å² total; per-residue (Å²): 126,70,67,63,58,54,52,55,60,51,54,66,70,32,80,95,40,41,69,58,32,43,76,71,65,75,43,52,71,69,57,51,48,54,52,60,73,66,53,80,90,56,76,91,70,63,74,86,83,78,79,81,90,78,88,90,70,83,74,79,83,68,79,73,87,77,89,74,81,77,82,83,82,81,77,82,80,90,81,91,131

Mean predicted aligned error: 16.45 Å

Radius of gyration: 26.73 Å; Cα contacts (8 Å, |Δi|>4): 14; chains: 1; bounding box: 41×70×68 Å

pLDDT: mean 77.69, std 16.8, range [48.44, 95.94]

Sequence (81 aa):
MGSLRKGLEQLKFDSRMTEWNESQGIMTREEYQKHLDSLPDLSGRAVPLTLEDETNGSDILSSGMDTSGGHSDGGMDPSTH

Secondary structure (DSSP, 8-state):
-HHHHHHHHHHTT-GGGHHHHHHTTSS-HHHHHHHHHHSPP-GGGPPP------S--TTTT-S------------------

Foldseek 3Di:
DPPVVVVVVVVLQDPVCVVVCCVVVVDHPVRNVVVVVPDDDCVVVDDDDDDPPDDDDPPPPPPDPPPPPDPPPDDDDDDDD